Protein AF-A0A3P7NB35-F1 (afdb_monomer_lite)

Structure (mmCIF, N/CA/C/O backbone):
data_AF-A0A3P7NB35-F1
#
_entry.id   AF-A0A3P7NB35-F1
#
loop_
_atom_site.group_PDB
_atom_site.id
_atom_site.type_symbol
_atom_site.label_atom_id
_atom_site.label_alt_id
_atom_site.label_comp_id
_atom_site.label_asym_id
_atom_site.label_entity_id
_atom_site.label_seq_id
_atom_site.pdbx_PDB_ins_code
_atom_site.Cartn_x
_atom_site.Cartn_y
_atom_site.Cartn_z
_atom_site.occupancy
_atom_site.B_iso_or_equiv
_atom_site.auth_seq_id
_atom_site.auth_comp_id
_atom_site.auth_asym_id
_atom_site.auth_atom_id
_atom_site.pdbx_PDB_model_num
ATOM 1 N N . MET A 1 1 ? -69.560 24.501 40.083 1.00 41.09 1 MET A N 1
ATOM 2 C CA . MET A 1 1 ? -69.267 24.045 38.710 1.00 41.09 1 MET A CA 1
ATOM 3 C C . MET A 1 1 ? -67.781 23.754 38.662 1.00 41.09 1 MET A C 1
ATOM 5 O O . MET A 1 1 ? -67.011 24.676 38.884 1.00 41.09 1 MET A O 1
ATOM 9 N N . SER A 1 2 ? -67.403 22.494 38.464 1.00 40.38 2 SER A N 1
ATOM 10 C CA . SER A 1 2 ? -66.006 22.059 38.336 1.00 40.38 2 SER A CA 1
ATOM 11 C C . SER A 1 2 ? -65.858 21.376 36.972 1.00 40.38 2 SER A C 1
ATOM 13 O O . SER A 1 2 ? -66.774 20.631 36.611 1.00 40.38 2 SER A O 1
ATOM 15 N N . PRO A 1 3 ? -64.789 21.624 36.195 1.00 48.56 3 PRO A N 1
ATOM 16 C CA . PRO A 1 3 ? -64.586 20.933 34.926 1.00 48.56 3 PRO A CA 1
ATOM 17 C C . PRO A 1 3 ? -64.107 19.490 35.167 1.00 48.56 3 PRO A C 1
ATOM 19 O O . PRO A 1 3 ? -63.452 19.204 36.169 1.00 48.56 3 PRO A O 1
ATOM 22 N N . SER A 1 4 ? -64.484 18.581 34.263 1.00 54.22 4 SER A N 1
ATOM 23 C CA . SER A 1 4 ? -64.015 17.184 34.228 1.00 54.22 4 SER A CA 1
ATOM 24 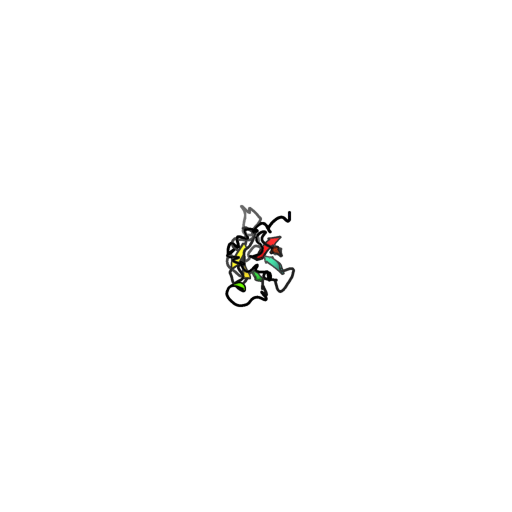C C . SER A 1 4 ? -62.620 17.111 33.586 1.00 54.22 4 SER A C 1
ATOM 26 O O . SER A 1 4 ? -62.318 17.985 32.772 1.00 54.22 4 SER A O 1
ATOM 28 N N . PRO A 1 5 ? -61.768 16.123 33.920 1.00 53.78 5 PRO A N 1
ATOM 29 C CA . PRO A 1 5 ? -60.457 15.997 33.297 1.00 53.78 5 PRO A CA 1
ATOM 30 C C . PRO A 1 5 ? -60.617 15.576 31.835 1.00 53.78 5 PRO A C 1
ATOM 32 O O . PRO A 1 5 ? -61.379 14.663 31.524 1.00 53.78 5 PRO A O 1
ATOM 35 N N . GLU A 1 6 ? -59.912 16.269 30.949 1.00 57.72 6 GLU A N 1
ATOM 36 C CA . GLU A 1 6 ? -59.823 15.939 29.533 1.00 57.72 6 GLU A CA 1
ATOM 37 C C . GLU A 1 6 ? -58.941 14.692 29.382 1.00 57.72 6 GLU A C 1
ATOM 39 O O . GLU A 1 6 ? -57.780 14.697 29.794 1.00 57.72 6 GLU A O 1
ATOM 44 N N . ASP A 1 7 ? -59.499 13.613 28.827 1.00 56.09 7 ASP A N 1
ATOM 45 C CA . ASP A 1 7 ? -58.751 12.405 28.481 1.00 56.09 7 ASP A CA 1
ATOM 46 C C . ASP A 1 7 ? -57.679 12.753 27.436 1.00 56.09 7 ASP A C 1
ATOM 48 O O . ASP A 1 7 ? -57.952 12.890 26.238 1.00 56.09 7 ASP A O 1
ATOM 52 N N . GLY A 1 8 ? -56.436 12.904 27.893 1.00 51.97 8 GLY A N 1
ATOM 53 C CA . GLY A 1 8 ? -55.271 12.959 27.024 1.00 51.97 8 GLY A CA 1
ATOM 54 C C . GLY A 1 8 ? -55.147 11.634 26.279 1.00 51.97 8 GLY A C 1
ATOM 55 O O . GLY A 1 8 ? -54.850 10.601 26.874 1.00 51.97 8 GLY A O 1
ATOM 56 N N . LYS A 1 9 ? -55.387 11.642 24.966 1.00 49.72 9 LYS A N 1
ATOM 57 C CA . LYS A 1 9 ? -55.063 10.496 24.114 1.00 49.72 9 LYS A CA 1
ATOM 58 C C . LYS A 1 9 ? -53.548 10.398 23.994 1.00 49.72 9 LYS A C 1
ATOM 60 O O . LYS A 1 9 ? -52.949 11.099 23.183 1.00 49.72 9 LYS A O 1
ATOM 65 N N . GLU A 1 10 ? -52.937 9.516 24.769 1.00 61.22 10 GLU A N 1
ATOM 66 C CA . GLU A 1 10 ? -51.582 9.061 24.484 1.00 61.22 10 GLU A CA 1
ATOM 67 C C . GLU A 1 10 ? -51.637 7.959 23.422 1.00 61.22 10 GLU A C 1
ATOM 69 O O . GLU A 1 10 ? -52.379 6.984 23.533 1.00 61.22 10 GLU A O 1
ATOM 74 N N . SER A 1 11 ? -50.871 8.147 22.350 1.00 50.09 11 SER A N 1
ATOM 75 C CA . SER A 1 11 ? -50.683 7.162 21.290 1.00 50.09 11 SER A CA 1
ATOM 76 C C . SER A 1 11 ? -49.210 6.785 21.275 1.00 50.09 11 SER A C 1
ATOM 78 O O . SER A 1 11 ? -48.380 7.552 20.791 1.00 50.09 11 SER A O 1
ATOM 80 N N . SER A 1 12 ? -48.873 5.614 21.806 1.00 55.12 12 SER A N 1
ATOM 81 C CA . SER A 1 12 ? -47.522 5.059 21.710 1.00 55.12 12 SER A CA 1
ATOM 82 C C . SER A 1 12 ? -47.400 4.247 20.422 1.00 55.12 12 SER A C 1
ATOM 84 O O . SER A 1 12 ? -48.112 3.263 20.232 1.00 55.12 12 SER A O 1
ATOM 86 N N . VAL A 1 13 ? -46.505 4.666 19.527 1.00 62.22 13 VAL A N 1
ATOM 87 C CA . VAL A 1 13 ? -46.134 3.907 18.324 1.00 62.22 13 VAL A CA 1
ATOM 88 C C . VAL A 1 13 ? -44.846 3.142 18.636 1.00 62.22 13 VAL A C 1
ATOM 90 O O . VAL A 1 13 ? -43.894 3.770 19.104 1.00 62.22 13 VAL A O 1
ATOM 93 N N . PRO A 1 14 ? -44.776 1.818 18.409 1.00 39.72 14 PRO A N 1
ATOM 94 C CA . PRO A 1 14 ? -43.521 1.092 18.533 1.00 39.72 14 PRO A CA 1
ATOM 95 C C . PRO A 1 14 ? -42.573 1.564 17.427 1.00 39.72 14 PRO A C 1
ATOM 97 O O . PRO A 1 14 ? -42.852 1.401 16.240 1.00 39.72 14 PRO A O 1
ATOM 100 N N . VAL A 1 15 ? -41.473 2.199 17.825 1.00 45.06 15 VAL A N 1
ATOM 101 C CA . VAL A 1 15 ? -40.373 2.533 16.921 1.00 45.06 15 VAL A CA 1
ATOM 102 C C . VAL A 1 15 ? -39.412 1.355 16.946 1.00 45.06 15 VAL A C 1
ATOM 104 O O . VAL A 1 15 ? -38.810 1.066 17.979 1.00 45.06 15 VAL A O 1
ATOM 107 N N . ASP A 1 16 ? -39.284 0.676 15.812 1.00 36.25 16 ASP A N 1
ATOM 108 C CA . ASP A 1 16 ? -38.251 -0.333 15.604 1.00 36.25 16 ASP A CA 1
ATOM 109 C C . ASP A 1 16 ? -36.928 0.408 15.358 1.00 36.25 16 ASP A C 1
ATOM 111 O O . ASP A 1 16 ? -36.621 0.848 14.248 1.00 36.25 16 ASP A O 1
ATOM 115 N N . VAL A 1 17 ? -36.194 0.682 16.439 1.00 41.12 17 VAL A N 1
ATOM 116 C CA . VAL A 1 17 ? -34.868 1.301 16.359 1.00 41.12 17 VAL A CA 1
ATOM 117 C C . VAL A 1 17 ? -33.873 0.194 16.056 1.00 41.12 17 VAL A C 1
ATOM 119 O O . VAL A 1 17 ? -33.330 -0.446 16.955 1.00 41.12 17 VAL A O 1
ATOM 122 N N . GLN A 1 18 ? -33.636 -0.038 14.770 1.00 35.00 18 GLN A N 1
ATOM 123 C CA . GLN A 1 18 ? -32.529 -0.868 14.332 1.00 35.00 18 GLN A CA 1
ATOM 124 C C . GLN A 1 18 ? -31.242 -0.056 14.532 1.00 35.00 18 GLN A C 1
ATOM 126 O O . GLN A 1 18 ? -30.880 0.769 13.693 1.00 35.00 18 GLN A O 1
ATOM 131 N N . ILE A 1 19 ? -30.585 -0.229 15.683 1.00 44.88 19 ILE A N 1
ATOM 132 C CA . ILE A 1 19 ? -29.235 0.300 15.887 1.00 44.88 19 ILE A CA 1
ATOM 133 C C . ILE A 1 19 ? -28.339 -0.498 14.943 1.00 44.88 19 ILE A C 1
ATOM 135 O O . ILE A 1 19 ? -27.997 -1.647 15.216 1.00 44.88 19 ILE A O 1
ATOM 139 N N . THR A 1 20 ? -28.030 0.082 13.785 1.00 41.56 20 THR A N 1
ATOM 140 C CA . THR A 1 20 ? -26.881 -0.355 13.001 1.00 41.56 20 THR A CA 1
ATOM 141 C C . THR A 1 20 ? -25.678 -0.118 13.890 1.00 41.56 20 THR A C 1
ATOM 143 O O . THR A 1 20 ? -25.426 1.030 14.257 1.00 41.56 20 THR A O 1
ATOM 146 N N . ASP A 1 21 ? -25.029 -1.204 14.297 1.00 41.53 21 ASP A N 1
ATOM 147 C CA . ASP A 1 21 ? -23.761 -1.190 15.015 1.00 41.53 2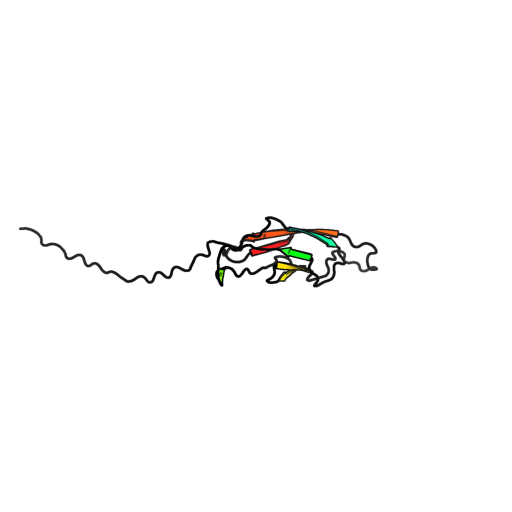1 ASP A CA 1
ATOM 148 C C . ASP A 1 21 ? -22.849 -0.185 14.303 1.00 41.53 21 ASP A C 1
ATOM 150 O O . ASP A 1 21 ? -22.480 -0.383 13.143 1.00 41.53 21 ASP A O 1
ATOM 154 N N . VAL A 1 22 ? -22.620 0.971 14.929 1.00 43.47 22 VAL A N 1
ATOM 155 C CA . VAL A 1 22 ? -21.580 1.874 14.455 1.00 43.47 22 VAL A CA 1
ATOM 156 C C . VAL A 1 22 ? -20.316 1.089 14.732 1.00 43.47 22 VAL A C 1
ATOM 158 O O . VAL A 1 22 ? -20.039 0.781 15.889 1.00 43.47 22 VAL A O 1
ATOM 161 N N . ASN A 1 23 ? -19.605 0.687 13.684 1.00 47.53 23 ASN A N 1
ATOM 162 C CA . ASN A 1 23 ? -18.273 0.138 13.854 1.00 47.53 23 ASN A CA 1
ATOM 163 C C . ASN A 1 23 ? -17.383 1.275 14.396 1.00 47.53 23 ASN A C 1
ATOM 165 O O . ASN A 1 23 ? -16.785 2.034 13.640 1.00 47.53 23 ASN A O 1
ATOM 169 N N . ASP A 1 24 ? -17.400 1.452 15.719 1.00 52.59 24 ASP A N 1
ATOM 170 C CA . ASP A 1 24 ? -16.668 2.477 16.466 1.00 52.59 24 ASP A CA 1
ATOM 171 C C . ASP A 1 24 ? -15.177 2.108 16.631 1.00 52.59 24 ASP A C 1
ATOM 173 O O . ASP A 1 24 ? -14.414 2.873 17.224 1.00 52.59 24 ASP A O 1
ATOM 177 N N . ASN A 1 25 ? -14.731 0.957 16.110 1.00 56.00 25 ASN A N 1
ATOM 178 C CA . ASN A 1 25 ? -13.334 0.532 16.121 1.00 56.00 25 ASN A CA 1
ATOM 179 C C . ASN A 1 25 ? -12.814 0.372 14.690 1.00 56.00 25 ASN A C 1
ATOM 181 O O . ASN A 1 25 ? -12.489 -0.722 14.243 1.00 56.00 25 ASN A O 1
ATOM 185 N N . ALA A 1 26 ? -12.665 1.494 13.982 1.00 59.72 26 ALA A N 1
ATOM 186 C CA . ALA A 1 26 ? -11.980 1.495 12.695 1.00 59.72 26 ALA A CA 1
ATOM 187 C C . ALA A 1 26 ? -10.603 0.789 12.808 1.00 59.72 26 ALA A C 1
ATOM 189 O O . ALA A 1 26 ? -9.863 1.045 13.769 1.00 59.72 26 ALA A O 1
ATOM 190 N N . PRO A 1 27 ? -10.224 -0.072 11.842 1.00 63.97 27 PRO A N 1
ATOM 191 C CA . PRO A 1 27 ? -8.953 -0.784 11.879 1.00 63.97 27 PRO A CA 1
ATOM 192 C C . PRO A 1 27 ? -7.770 0.183 11.983 1.00 63.97 27 PRO A C 1
ATOM 194 O O . PRO A 1 27 ? -7.583 1.050 11.127 1.00 63.97 27 PRO A O 1
ATOM 197 N N . VAL A 1 28 ? -6.918 0.011 12.996 1.00 68.81 28 VAL A N 1
ATOM 198 C CA . VAL A 1 28 ? -5.742 0.869 13.199 1.00 68.81 28 VAL A CA 1
ATOM 199 C C . VAL A 1 28 ? -4.501 0.129 12.734 1.00 68.81 28 VAL A C 1
ATOM 201 O O . VAL A 1 28 ? -4.249 -0.994 13.154 1.00 68.81 28 VAL A O 1
ATOM 204 N N . PHE A 1 29 ? -3.665 0.729 11.890 1.00 70.38 29 PHE A N 1
ATOM 205 C CA . PHE A 1 29 ? -2.396 0.085 11.545 1.00 70.38 29 PHE A CA 1
ATOM 206 C C . PHE A 1 29 ? -1.439 0.023 12.725 1.00 70.38 29 PHE A C 1
ATOM 208 O O . PHE A 1 29 ? -1.334 0.960 13.514 1.00 70.38 29 PHE A O 1
ATOM 215 N N . SER A 1 30 ? -0.625 -1.032 12.764 1.00 75.12 30 SER A N 1
ATOM 216 C CA . SER A 1 30 ? 0.437 -1.173 13.763 1.00 75.12 30 SER A CA 1
ATOM 217 C C . SER A 1 30 ? 1.494 -0.057 13.673 1.00 75.12 30 SER A C 1
ATOM 219 O O . SER A 1 30 ? 2.311 0.090 14.583 1.00 75.12 30 SER A O 1
ATOM 221 N N . ARG A 1 31 ? 1.547 0.709 12.567 1.00 75.81 31 ARG A N 1
ATOM 222 C CA . ARG A 1 31 ? 2.454 1.856 12.386 1.00 75.81 31 ARG A CA 1
ATOM 223 C C . ARG A 1 31 ? 1.747 3.034 11.711 1.00 75.81 31 ARG A C 1
ATOM 225 O O . ARG A 1 31 ? 0.985 2.809 10.777 1.00 75.81 31 ARG A O 1
ATOM 232 N N . PRO A 1 32 ? 2.082 4.281 12.092 1.00 70.12 32 PRO A N 1
ATOM 233 C CA . PRO A 1 32 ? 1.531 5.477 11.451 1.00 70.12 32 PRO A CA 1
ATOM 234 C C . PRO A 1 32 ? 2.080 5.714 10.033 1.00 70.12 32 PRO A C 1
ATOM 236 O O . PRO A 1 32 ? 1.479 6.449 9.258 1.00 70.12 32 PRO A O 1
ATOM 239 N N . LEU A 1 33 ? 3.235 5.125 9.700 1.00 79.00 33 LEU A N 1
ATOM 240 C CA . LEU A 1 33 ? 3.906 5.293 8.415 1.00 79.00 33 LEU A CA 1
ATOM 241 C C . LEU A 1 33 ? 4.670 4.025 8.032 1.00 79.00 33 LEU A C 1
ATOM 243 O O . LEU A 1 33 ? 5.349 3.424 8.873 1.00 79.00 33 LEU A O 1
ATOM 247 N N . TYR A 1 34 ? 4.625 3.675 6.750 1.00 85.56 34 TYR A N 1
ATOM 248 C CA . TYR A 1 34 ? 5.435 2.622 6.151 1.00 85.56 34 TYR A CA 1
ATOM 249 C C . TYR A 1 34 ? 6.286 3.228 5.035 1.00 85.56 34 TYR A C 1
ATOM 251 O O . TYR A 1 34 ? 5.769 3.667 4.014 1.00 85.56 34 TYR A O 1
ATOM 259 N N . THR A 1 35 ? 7.603 3.265 5.223 1.00 88.44 35 THR A N 1
ATOM 260 C CA . THR A 1 35 ? 8.542 3.765 4.211 1.00 88.44 35 THR A CA 1
ATOM 261 C C . THR A 1 35 ? 9.288 2.612 3.557 1.00 88.44 35 THR A C 1
ATOM 263 O O . THR A 1 35 ? 9.644 1.630 4.210 1.00 88.44 35 THR A O 1
ATOM 266 N N . THR A 1 36 ? 9.527 2.726 2.253 1.00 89.19 36 THR A N 1
ATOM 267 C CA . THR A 1 36 ? 10.283 1.733 1.487 1.00 89.19 36 THR A CA 1
ATOM 268 C C . THR A 1 36 ? 11.077 2.377 0.358 1.00 89.19 36 THR A C 1
ATOM 270 O O . THR A 1 36 ? 10.799 3.494 -0.082 1.00 89.19 36 THR A O 1
ATOM 273 N N . GLN A 1 37 ? 12.085 1.649 -0.103 1.00 90.81 37 GLN A N 1
ATOM 274 C CA . GLN A 1 37 ? 12.939 1.998 -1.222 1.00 90.81 37 GLN A CA 1
ATOM 275 C C . GLN A 1 37 ? 12.738 0.954 -2.318 1.00 90.81 37 GLN A C 1
ATOM 277 O O . GLN A 1 37 ? 13.05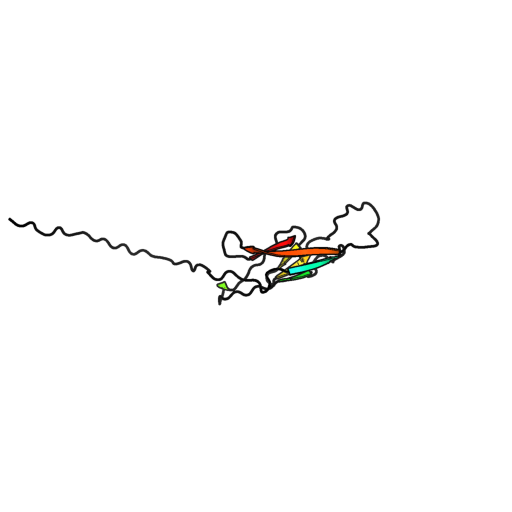3 -0.217 -2.118 1.00 90.81 37 GLN A O 1
ATOM 282 N N . VAL A 1 38 ? 12.223 1.370 -3.473 1.00 89.94 38 VAL A N 1
ATOM 283 C CA . VAL A 1 38 ? 11.937 0.476 -4.602 1.00 89.94 38 VAL A CA 1
ATOM 284 C C . VAL A 1 38 ? 12.832 0.855 -5.769 1.00 89.94 38 VAL A C 1
ATOM 286 O O . VAL A 1 38 ? 12.862 2.008 -6.195 1.00 89.94 38 VAL A O 1
ATOM 289 N N . ARG A 1 39 ? 13.588 -0.116 -6.274 1.00 89.38 39 ARG A N 1
ATOM 290 C CA . ARG A 1 39 ? 14.438 0.054 -7.456 1.00 89.38 39 ARG A CA 1
ATOM 291 C C . ARG A 1 39 ? 13.573 0.055 -8.722 1.00 89.38 39 ARG A C 1
ATOM 293 O O . ARG A 1 39 ? 12.573 -0.650 -8.773 1.00 89.38 39 ARG A O 1
ATOM 300 N N . GLU A 1 40 ? 13.931 0.816 -9.750 1.00 87.06 40 GLU A N 1
ATOM 301 C CA . GLU A 1 40 ? 13.089 0.937 -10.957 1.00 87.06 40 GLU A CA 1
ATOM 302 C C . GLU A 1 40 ? 12.954 -0.359 -11.787 1.00 87.06 40 GLU A C 1
ATOM 304 O O . GLU A 1 40 ? 11.998 -0.528 -12.546 1.00 87.06 40 GLU A O 1
ATOM 309 N N . ASP A 1 41 ? 13.880 -1.308 -11.639 1.00 87.00 41 ASP A N 1
ATOM 310 C CA . ASP A 1 41 ? 13.772 -2.662 -12.203 1.00 87.00 41 ASP A CA 1
ATOM 311 C C . ASP A 1 41 ? 13.093 -3.659 -11.259 1.00 87.00 41 ASP A C 1
ATOM 313 O O . ASP A 1 41 ? 13.165 -4.866 -11.502 1.00 87.00 41 ASP A O 1
ATOM 317 N N . PHE A 1 42 ? 12.463 -3.185 -10.179 1.00 90.19 42 PHE A N 1
ATOM 318 C CA . PHE A 1 42 ? 11.752 -4.066 -9.272 1.00 90.19 42 PHE A CA 1
ATOM 319 C C . PHE A 1 42 ? 10.689 -4.854 -10.062 1.00 90.19 42 PHE A C 1
ATOM 321 O O . PHE A 1 42 ? 9.914 -4.260 -10.824 1.00 90.19 42 PHE A O 1
ATOM 328 N N . PRO A 1 43 ? 10.688 -6.191 -9.950 1.00 90.81 43 PRO A N 1
ATOM 329 C CA . PRO A 1 43 ? 9.799 -7.055 -10.716 1.00 90.81 43 PRO A CA 1
ATOM 330 C C . PRO A 1 43 ? 8.321 -6.768 -10.433 1.00 90.81 43 PRO A C 1
ATOM 332 O O . PRO A 1 43 ? 7.894 -6.601 -9.291 1.00 90.81 43 PRO A O 1
ATOM 335 N N . VAL A 1 44 ? 7.525 -6.748 -11.502 1.00 93.00 44 VAL A N 1
ATOM 336 C CA . VAL A 1 44 ? 6.066 -6.632 -11.412 1.00 93.00 44 VAL A CA 1
ATOM 337 C C . VAL A 1 44 ? 5.497 -7.871 -10.720 1.00 93.00 44 VAL A C 1
ATOM 339 O O . VAL A 1 44 ? 5.885 -8.993 -11.037 1.00 93.00 44 VAL A O 1
ATOM 342 N N . GLY A 1 45 ? 4.557 -7.661 -9.801 1.00 92.44 45 GLY A N 1
ATOM 343 C CA . GLY A 1 45 ? 3.882 -8.711 -9.039 1.00 92.44 45 GLY A CA 1
ATOM 344 C C . GLY A 1 45 ? 4.603 -9.149 -7.764 1.00 92.44 45 GLY A C 1
ATOM 345 O O . GLY A 1 45 ? 4.005 -9.873 -6.975 1.00 92.44 45 GLY A O 1
ATOM 346 N N . GLU A 1 46 ? 5.841 -8.705 -7.534 1.00 93.62 46 GLU A N 1
ATOM 347 C CA . GLU A 1 46 ? 6.562 -9.000 -6.293 1.00 93.62 46 GLU A CA 1
ATOM 348 C C . GLU A 1 46 ? 6.140 -8.064 -5.155 1.00 93.62 46 GLU A C 1
ATOM 350 O O . GLU A 1 46 ? 5.767 -6.901 -5.366 1.00 93.62 46 GLU A O 1
ATOM 355 N N . THR A 1 47 ? 6.227 -8.581 -3.930 1.00 94.56 47 THR A N 1
ATOM 356 C CA . THR A 1 47 ? 5.838 -7.853 -2.721 1.00 94.56 47 THR A CA 1
ATOM 357 C C . THR A 1 47 ? 6.928 -6.868 -2.313 1.00 94.56 47 THR A C 1
ATOM 359 O O . THR A 1 47 ? 8.071 -7.243 -2.055 1.00 94.56 47 THR A O 1
ATOM 362 N N . ILE A 1 48 ? 6.556 -5.597 -2.192 1.00 93.19 48 ILE A N 1
ATOM 363 C CA . ILE A 1 48 ? 7.426 -4.502 -1.753 1.00 93.19 48 ILE A CA 1
ATOM 364 C C . ILE A 1 48 ? 7.463 -4.423 -0.227 1.00 93.19 48 ILE A C 1
ATOM 366 O O . ILE A 1 48 ? 8.529 -4.299 0.376 1.00 93.19 48 ILE A O 1
ATOM 370 N N . LEU A 1 49 ? 6.288 -4.444 0.404 1.00 91.31 49 LEU A N 1
ATOM 371 C CA . LEU A 1 49 ? 6.138 -4.406 1.854 1.00 91.31 49 LEU A CA 1
ATOM 372 C C . LEU A 1 49 ? 4.807 -5.028 2.268 1.00 91.31 49 LEU A C 1
ATOM 374 O O . LEU A 1 49 ? 3.887 -5.147 1.462 1.00 91.31 49 LEU A O 1
ATOM 378 N N . GLN A 1 50 ? 4.702 -5.378 3.547 1.00 90.06 50 GLN A N 1
ATOM 379 C CA . GLN A 1 50 ? 3.444 -5.777 4.162 1.00 90.06 50 GLN A CA 1
ATOM 380 C C . GLN A 1 50 ? 3.032 -4.736 5.202 1.00 90.06 50 GLN A C 1
ATOM 382 O O . GLN A 1 50 ? 3.772 -4.467 6.154 1.00 90.06 50 GLN A O 1
ATOM 387 N N . VAL A 1 51 ? 1.840 -4.178 5.032 1.00 85.00 51 VAL A N 1
ATOM 388 C CA . VAL A 1 51 ? 1.172 -3.380 6.055 1.00 85.00 51 VAL A CA 1
ATOM 389 C C . VAL A 1 51 ? 0.318 -4.281 6.947 1.00 85.00 51 VAL A C 1
ATOM 391 O O . VAL A 1 51 ? -0.072 -5.377 6.549 1.00 85.00 51 VAL A O 1
ATOM 394 N N . ARG A 1 52 ? 0.068 -3.853 8.186 1.00 82.00 52 ARG A N 1
ATOM 395 C CA . ARG A 1 52 ? -0.748 -4.612 9.141 1.00 82.00 52 ARG A CA 1
ATOM 396 C C . ARG A 1 52 ? -1.672 -3.688 9.903 1.00 82.00 52 ARG A C 1
ATOM 398 O O . ARG A 1 52 ? -1.201 -2.692 10.448 1.00 82.00 52 ARG A O 1
ATOM 405 N N . THR A 1 53 ? -2.935 -4.076 9.972 1.00 74.00 53 THR A N 1
ATOM 406 C CA . THR A 1 53 ? -3.965 -3.478 10.817 1.00 74.00 53 THR A CA 1
ATOM 407 C C . THR A 1 53 ? -4.288 -4.363 12.004 1.00 74.00 53 THR A C 1
ATOM 409 O O . THR A 1 53 ? -4.362 -5.585 11.896 1.00 74.00 53 THR A O 1
ATOM 412 N N . GLU A 1 54 ? -4.498 -3.712 13.132 1.00 71.12 54 GLU A N 1
ATOM 413 C CA . GLU A 1 54 ? -5.082 -4.247 14.343 1.00 71.12 54 GLU A CA 1
ATOM 414 C C . GLU A 1 54 ? -6.483 -3.651 14.454 1.00 71.12 54 GLU A C 1
ATOM 416 O O . GLU A 1 54 ? -6.659 -2.448 14.654 1.00 71.12 54 GLU A O 1
ATOM 421 N N . ASP A 1 55 ? -7.475 -4.512 14.273 1.00 64.38 55 ASP A N 1
ATOM 422 C CA . ASP A 1 55 ? -8.857 -4.219 14.609 1.00 64.38 55 ASP A CA 1
ATOM 423 C C . ASP A 1 55 ? -9.124 -4.774 16.017 1.00 64.38 55 ASP A C 1
ATOM 425 O O . ASP A 1 55 ? -8.669 -5.874 16.353 1.00 64.38 55 ASP A O 1
ATOM 429 N N . LYS A 1 56 ? -9.777 -3.986 16.873 1.00 59.34 56 LYS A N 1
ATOM 430 C CA . LYS A 1 56 ? -10.132 -4.411 18.236 1.00 59.34 56 LYS A CA 1
ATOM 431 C C . LYS A 1 56 ? -11.451 -5.175 18.278 1.00 59.34 56 LYS A C 1
ATOM 433 O O . LYS A 1 56 ? -11.760 -5.766 19.316 1.00 59.34 56 LYS A O 1
ATOM 438 N N . ASP A 1 57 ? -12.191 -5.188 17.178 1.00 58.84 57 ASP A N 1
ATOM 439 C CA . ASP A 1 57 ? -13.433 -5.920 17.058 1.00 58.84 57 ASP A CA 1
ATOM 440 C C . ASP A 1 57 ? -13.197 -7.412 16.833 1.00 58.84 57 ASP A C 1
ATOM 442 O O . ASP A 1 57 ? -12.103 -7.899 16.545 1.00 58.84 57 ASP A O 1
ATOM 446 N N . SER A 1 58 ? -14.251 -8.187 17.058 1.00 55.19 58 SER A N 1
ATOM 447 C CA . SER A 1 58 ? -14.253 -9.641 16.920 1.00 55.19 58 SER A CA 1
ATOM 448 C C . SER A 1 58 ? -15.335 -10.063 15.930 1.00 55.19 58 SER A C 1
ATOM 450 O O . SER A 1 58 ? -16.390 -9.442 15.852 1.00 55.19 58 SER A O 1
ATOM 452 N N . GLY A 1 59 ? -15.108 -11.161 15.206 1.00 58.97 59 GLY A N 1
ATOM 453 C CA . GLY A 1 59 ? -16.056 -11.658 14.201 1.00 58.97 59 GLY A CA 1
ATOM 454 C C . GLY A 1 59 ? -15.891 -10.973 12.842 1.00 58.97 59 GLY A C 1
ATOM 455 O O . GLY A 1 59 ? -14.795 -10.536 12.501 1.00 58.97 59 GLY A O 1
ATOM 456 N N . ASP A 1 60 ? -16.961 -10.908 12.046 1.00 56.22 60 ASP A N 1
ATOM 457 C CA . ASP A 1 60 ? -16.918 -10.329 10.692 1.00 56.22 60 ASP A CA 1
ATOM 458 C C . ASP A 1 60 ? -16.564 -8.829 10.685 1.00 56.22 60 ASP A C 1
ATOM 460 O O . ASP A 1 60 ? -16.013 -8.348 9.696 1.00 56.22 60 ASP A O 1
ATOM 464 N N . ASN A 1 61 ? -16.781 -8.128 11.805 1.00 54.66 61 ASN A N 1
ATOM 465 C CA . ASN A 1 61 ? -16.397 -6.725 11.996 1.00 54.66 61 ASN A CA 1
ATOM 466 C C . ASN A 1 61 ? -14.873 -6.515 12.020 1.00 54.66 61 ASN A C 1
ATOM 468 O O . ASN A 1 61 ? -14.428 -5.419 11.728 1.00 54.66 61 ASN A O 1
ATOM 472 N N . ALA A 1 62 ? -14.080 -7.567 12.268 1.00 58.53 62 ALA A N 1
ATOM 473 C CA . ALA A 1 62 ? -12.616 -7.511 12.231 1.00 58.53 62 ALA A CA 1
ATOM 474 C C . ALA A 1 62 ? -12.031 -7.712 10.818 1.00 58.53 62 ALA A C 1
ATOM 476 O O . ALA A 1 62 ? -10.810 -7.831 10.648 1.00 58.53 62 ALA A O 1
ATOM 477 N N . ARG A 1 63 ? -12.882 -7.868 9.790 1.00 63.56 63 ARG A N 1
ATOM 478 C CA . ARG A 1 63 ? -12.415 -8.101 8.422 1.00 63.56 63 ARG A CA 1
ATOM 479 C C . ARG A 1 63 ? -11.963 -6.786 7.801 1.00 63.56 63 ARG A C 1
ATOM 481 O O . ARG A 1 63 ? -12.761 -5.997 7.307 1.00 63.56 63 ARG A O 1
ATOM 488 N N . VAL A 1 64 ? -10.651 -6.619 7.747 1.00 69.94 64 VAL A N 1
ATOM 489 C CA . VAL A 1 64 ? -10.030 -5.454 7.128 1.00 69.94 64 VAL A CA 1
ATOM 490 C C . VAL A 1 64 ? -9.896 -5.647 5.625 1.00 69.94 64 VAL A C 1
ATOM 492 O O . VAL A 1 64 ? -9.339 -6.641 5.159 1.00 69.94 64 VAL A O 1
ATOM 495 N N . HIS A 1 65 ? -10.370 -4.660 4.873 1.00 74.81 65 HIS A N 1
ATOM 496 C CA . HIS A 1 65 ? -10.123 -4.543 3.444 1.00 74.81 65 HIS A CA 1
ATOM 497 C C . HIS A 1 65 ? -9.061 -3.479 3.193 1.00 74.81 65 HIS A C 1
ATOM 499 O O . HIS A 1 65 ? -9.104 -2.399 3.775 1.00 74.81 65 HIS A O 1
ATOM 505 N N . TYR A 1 66 ? -8.104 -3.785 2.322 1.00 79.81 66 TYR A N 1
ATOM 506 C CA . TYR A 1 66 ? -7.064 -2.842 1.930 1.00 79.81 66 TYR A CA 1
ATOM 507 C C . TYR A 1 66 ? -7.353 -2.308 0.535 1.00 79.81 66 TYR A C 1
ATOM 509 O O . TYR A 1 66 ? -7.697 -3.063 -0.374 1.00 79.81 66 TYR A O 1
ATOM 517 N N . SER A 1 67 ? -7.140 -1.013 0.342 1.00 82.94 67 SER A N 1
ATOM 518 C CA . SER A 1 67 ? -7.086 -0.411 -0.990 1.00 82.94 67 SER A CA 1
ATOM 519 C C . SER A 1 67 ? -5.845 0.463 -1.128 1.00 82.94 67 SER A C 1
ATOM 521 O O . SER A 1 67 ? -5.259 0.873 -0.126 1.00 82.94 67 SER A O 1
ATOM 523 N N . VAL A 1 68 ? -5.402 0.693 -2.365 1.00 85.81 68 VAL A N 1
ATOM 524 C CA . VAL A 1 68 ? -4.2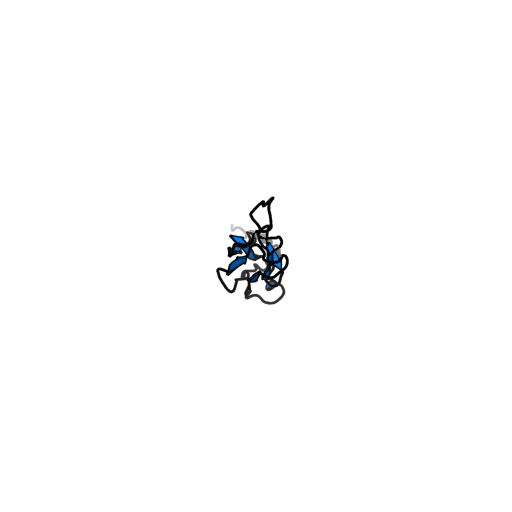60 1.561 -2.664 1.00 85.81 68 VAL A CA 1
ATOM 525 C C . VAL A 1 68 ? -4.670 2.646 -3.649 1.00 85.81 68 VAL A C 1
ATOM 527 O O . VAL A 1 68 ? -5.250 2.354 -4.693 1.00 85.81 68 VAL A O 1
ATOM 530 N N . ASP A 1 69 ? -4.351 3.891 -3.314 1.00 84.94 69 ASP A N 1
ATOM 531 C CA . ASP A 1 69 ? -4.614 5.068 -4.145 1.00 84.94 69 ASP A CA 1
ATOM 532 C C . ASP A 1 69 ? -3.371 5.413 -4.981 1.00 84.94 69 ASP A C 1
ATOM 534 O O . ASP A 1 69 ? -2.674 6.402 -4.745 1.00 84.94 69 ASP A O 1
ATOM 538 N N . ASN A 1 70 ? -2.996 4.499 -5.883 1.00 87.62 70 ASN A N 1
ATOM 539 C CA . ASN A 1 70 ? -1.879 4.682 -6.810 1.00 87.62 70 ASN A CA 1
ATOM 540 C C . ASN A 1 70 ? -1.958 3.698 -7.988 1.00 87.62 70 ASN A C 1
ATOM 542 O O . ASN A 1 70 ? -2.102 2.493 -7.790 1.00 87.62 70 ASN A O 1
ATOM 546 N N . ASP A 1 71 ? -1.764 4.186 -9.213 1.00 87.88 71 ASP A N 1
ATOM 547 C CA . ASP A 1 71 ? -1.866 3.355 -10.420 1.00 87.88 71 ASP A CA 1
ATOM 548 C C . ASP A 1 71 ? -0.724 2.345 -10.601 1.00 87.88 71 ASP A C 1
ATOM 550 O O . ASP A 1 71 ? -0.895 1.343 -11.304 1.00 87.88 71 ASP A O 1
ATOM 554 N N . ASN A 1 72 ? 0.429 2.575 -9.964 1.00 89.31 72 ASN A N 1
ATOM 555 C CA . ASN A 1 72 ? 1.614 1.732 -10.115 1.00 89.31 72 ASN A CA 1
ATOM 556 C C . ASN A 1 72 ? 1.646 0.542 -9.156 1.00 89.31 72 ASN A C 1
ATOM 558 O O . ASN A 1 72 ? 2.477 -0.355 -9.321 1.00 89.31 72 ASN A O 1
ATOM 562 N N . PHE A 1 73 ? 0.758 0.516 -8.164 1.00 91.75 73 PHE A N 1
ATOM 563 C CA . PHE A 1 73 ? 0.771 -0.476 -7.098 1.00 91.75 73 PHE A CA 1
ATOM 564 C C . PHE A 1 73 ? -0.574 -1.187 -6.972 1.00 91.75 73 PHE A C 1
ATOM 566 O O . PHE A 1 73 ? -1.605 -0.743 -7.470 1.00 91.75 73 PHE A O 1
ATOM 573 N N . THR A 1 74 ? -0.549 -2.333 -6.307 1.00 93.38 74 THR A N 1
ATOM 574 C CA . THR A 1 74 ? -1.738 -3.052 -5.854 1.00 93.38 74 THR A CA 1
ATOM 575 C C . THR A 1 74 ? -1.506 -3.527 -4.429 1.00 93.38 74 THR A C 1
ATOM 577 O O . THR A 1 74 ? -0.365 -3.764 -4.036 1.00 93.38 74 THR A O 1
ATOM 580 N N . ILE A 1 75 ? -2.577 -3.695 -3.664 1.00 91.75 75 ILE A N 1
ATOM 581 C CA . ILE A 1 75 ? -2.536 -4.281 -2.327 1.00 91.75 75 ILE A CA 1
ATOM 582 C C . ILE A 1 75 ? -3.576 -5.394 -2.235 1.00 91.75 75 ILE A C 1
ATOM 584 O O . ILE A 1 75 ? -4.643 -5.287 -2.839 1.00 91.75 75 ILE A O 1
ATOM 588 N N . ASN A 1 76 ? -3.247 -6.486 -1.549 1.00 90.69 76 ASN A N 1
ATOM 589 C CA . ASN A 1 76 ? -4.178 -7.593 -1.324 1.00 90.69 76 ASN A CA 1
ATOM 590 C C . ASN A 1 76 ? -4.777 -7.560 0.094 1.00 90.69 76 ASN A C 1
ATOM 592 O O . ASN A 1 76 ? -4.339 -6.794 0.951 1.00 90.69 76 ASN A O 1
ATOM 596 N N . ASP A 1 77 ? -5.724 -8.459 0.371 1.00 85.06 77 ASP A N 1
ATOM 597 C CA . ASP A 1 77 ? -6.392 -8.575 1.680 1.00 85.06 77 ASP A CA 1
ATOM 598 C C . ASP A 1 77 ? -5.446 -8.956 2.841 1.00 85.06 77 ASP A C 1
ATOM 600 O O . ASP A 1 77 ? -5.834 -8.923 4.005 1.00 85.06 77 ASP A O 1
ATOM 604 N N . ARG A 1 78 ? -4.187 -9.321 2.556 1.00 87.44 78 ARG A N 1
ATOM 605 C CA . ARG A 1 78 ? -3.143 -9.584 3.564 1.00 87.44 78 ARG A CA 1
ATOM 606 C C . ARG A 1 78 ? -2.262 -8.364 3.843 1.00 87.44 78 ARG A C 1
ATOM 608 O O . ARG A 1 78 ? -1.272 -8.494 4.568 1.00 87.44 78 ARG A O 1
ATOM 615 N N . GLY A 1 79 ? -2.577 -7.217 3.242 1.00 86.75 79 GLY A N 1
ATOM 616 C CA . GLY A 1 79 ? -1.784 -5.998 3.337 1.00 86.75 79 GLY A CA 1
ATOM 617 C C . GLY A 1 79 ? -0.474 -6.061 2.547 1.00 86.75 79 GLY A C 1
ATOM 618 O O . GLY A 1 79 ? 0.444 -5.296 2.827 1.00 86.75 79 GLY A O 1
ATOM 619 N N . GLU A 1 80 ? -0.326 -6.982 1.592 1.00 92.19 80 GLU A N 1
ATOM 620 C CA . GLU A 1 80 ? 0.894 -7.095 0.785 1.00 92.19 80 GLU A CA 1
ATOM 621 C C . GLU A 1 80 ? 0.823 -6.106 -0.381 1.00 92.19 80 GLU A C 1
ATOM 623 O O . GLU A 1 80 ? 0.057 -6.288 -1.330 1.00 92.19 80 GLU A O 1
ATOM 628 N N . LEU A 1 81 ? 1.620 -5.041 -0.294 1.00 92.38 81 LEU A N 1
ATOM 629 C CA . LEU A 1 81 ? 1.762 -4.047 -1.347 1.00 92.38 81 LEU A CA 1
ATOM 630 C C . LEU A 1 81 ? 2.737 -4.570 -2.404 1.00 92.38 81 LEU A C 1
ATOM 632 O O . LEU A 1 81 ? 3.872 -4.912 -2.075 1.00 92.38 81 LEU A O 1
ATOM 636 N N . SER A 1 82 ? 2.317 -4.591 -3.665 1.00 94.38 82 SER A N 1
ATOM 637 C CA . SER A 1 82 ? 3.096 -5.118 -4.791 1.00 94.38 82 SER A CA 1
ATOM 638 C C . SER A 1 82 ? 3.133 -4.141 -5.964 1.00 94.38 82 SER A C 1
ATOM 640 O O . SER A 1 82 ? 2.218 -3.332 -6.144 1.00 94.38 82 SER A O 1
ATOM 642 N N . ALA A 1 83 ? 4.176 -4.229 -6.791 1.00 92.44 83 ALA A N 1
ATOM 643 C CA . ALA A 1 83 ? 4.261 -3.458 -8.030 1.00 92.44 83 ALA A CA 1
ATOM 644 C C . ALA A 1 83 ? 3.254 -3.994 -9.061 1.00 92.44 83 ALA A C 1
ATOM 646 O O . ALA A 1 83 ? 3.305 -5.165 -9.435 1.00 92.44 83 ALA A O 1
ATOM 647 N N . LYS A 1 84 ? 2.344 -3.143 -9.541 1.00 91.06 84 LYS A N 1
ATOM 648 C CA . LYS A 1 84 ? 1.374 -3.471 -10.601 1.00 91.06 84 LYS A CA 1
ATOM 649 C C . LYS A 1 84 ? 1.967 -3.274 -11.995 1.00 91.06 84 LYS A C 1
ATOM 651 O O . LYS A 1 84 ? 1.585 -3.964 -12.936 1.00 91.06 84 LYS A O 1
ATOM 656 N N . VAL A 1 85 ? 2.904 -2.341 -12.119 1.00 88.06 85 VAL A N 1
ATOM 657 C CA . VAL A 1 85 ? 3.619 -2.018 -13.359 1.00 88.06 85 VAL A CA 1
ATOM 658 C C . VAL A 1 85 ? 5.099 -1.802 -13.064 1.00 88.06 85 VAL A C 1
ATOM 660 O O . VAL A 1 85 ? 5.500 -1.675 -11.906 1.00 88.06 85 VAL A O 1
ATOM 663 N N . HIS A 1 86 ? 5.923 -1.763 -14.111 1.00 85.44 86 HIS A N 1
ATOM 664 C CA . HIS A 1 86 ? 7.320 -1.378 -13.954 1.00 85.44 86 HIS A CA 1
ATOM 665 C C . HIS A 1 86 ? 7.416 0.061 -13.465 1.00 85.44 86 HIS A C 1
ATOM 667 O O . HIS A 1 86 ? 6.831 0.969 -14.053 1.00 85.44 86 HIS A O 1
ATOM 673 N N . ILE A 1 87 ? 8.217 0.266 -12.427 1.00 82.50 87 ILE A N 1
ATOM 674 C CA . ILE A 1 87 ? 8.436 1.576 -11.823 1.00 82.50 87 ILE A CA 1
ATOM 675 C C . ILE A 1 87 ? 9.516 2.285 -12.645 1.00 82.50 87 ILE A C 1
ATOM 677 O O . ILE A 1 87 ? 10.614 2.528 -12.172 1.00 82.50 87 ILE A O 1
ATOM 681 N N . ARG A 1 88 ? 9.243 2.541 -13.927 1.00 72.44 88 ARG A N 1
ATOM 682 C CA . ARG A 1 88 ? 10.132 3.296 -14.818 1.00 72.44 88 ARG A CA 1
ATOM 683 C C . ARG A 1 88 ? 9.482 4.622 -15.145 1.00 72.44 88 ARG A C 1
ATOM 685 O O . ARG A 1 88 ? 8.315 4.669 -15.516 1.00 72.44 88 ARG A O 1
ATOM 692 N N . THR A 1 89 ? 10.255 5.691 -15.028 1.00 62.12 89 THR A N 1
ATOM 693 C CA . THR A 1 89 ? 9.756 7.060 -15.277 1.00 62.12 89 THR A CA 1
ATOM 694 C C . THR A 1 89 ? 10.405 7.682 -16.508 1.00 62.12 89 THR A C 1
ATOM 696 O O . THR A 1 89 ? 10.053 8.780 -16.92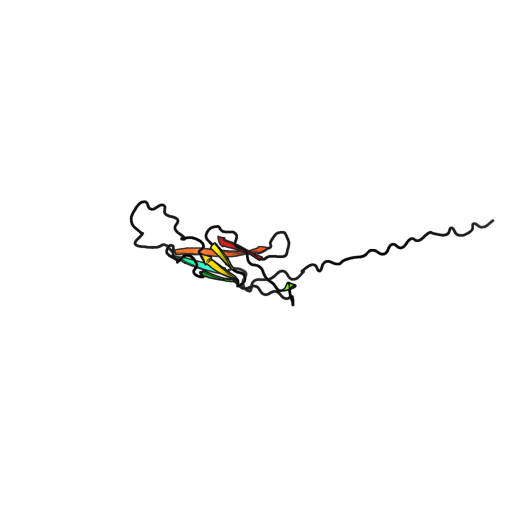9 1.00 62.12 89 THR A O 1
ATOM 699 N N . GLU A 1 90 ? 11.357 6.967 -17.097 1.00 64.12 90 GLU A N 1
ATOM 700 C CA . GLU A 1 90 ? 12.129 7.409 -18.241 1.00 64.12 90 GLU A CA 1
ATOM 701 C C . GLU A 1 90 ? 11.523 6.802 -19.514 1.00 64.12 90 GLU A C 1
ATOM 703 O O . GLU A 1 90 ? 11.524 5.584 -19.703 1.00 64.12 90 GLU A O 1
ATOM 708 N N . ASN A 1 91 ? 10.994 7.655 -20.398 1.00 54.94 91 ASN A N 1
ATOM 709 C CA . ASN A 1 91 ? 10.643 7.285 -21.771 1.00 54.94 91 ASN A CA 1
ATOM 710 C C . ASN A 1 91 ? 11.940 7.064 -22.565 1.00 54.94 91 ASN A C 1
ATOM 712 O O . ASN A 1 91 ? 12.333 7.923 -23.356 1.00 54.94 91 ASN A O 1
ATOM 716 N N . THR A 1 92 ? 12.658 5.968 -22.326 1.00 54.78 92 THR A N 1
ATOM 717 C CA . THR A 1 92 ? 13.904 5.716 -23.053 1.00 54.78 92 THR A CA 1
ATOM 718 C C . THR A 1 92 ? 13.594 4.994 -24.363 1.00 54.78 92 THR A C 1
ATOM 720 O O . THR A 1 92 ? 13.354 3.792 -24.409 1.00 54.78 92 THR A O 1
ATOM 723 N N . ASN A 1 93 ? 13.624 5.749 -25.465 1.00 59.44 93 ASN A N 1
ATOM 724 C CA . ASN A 1 93 ? 13.765 5.199 -26.820 1.00 59.44 93 ASN A CA 1
ATOM 725 C C . ASN A 1 93 ? 15.181 4.634 -27.081 1.00 59.44 93 ASN A C 1
ATOM 727 O O . ASN A 1 93 ? 15.513 4.322 -28.219 1.00 59.44 93 ASN A O 1
ATOM 731 N N . ASP A 1 94 ? 16.002 4.488 -26.044 1.00 60.16 94 ASP A N 1
ATOM 732 C CA . ASP A 1 94 ? 17.385 4.040 -26.107 1.00 60.16 94 ASP A CA 1
ATOM 733 C C . ASP A 1 94 ? 17.639 3.045 -24.967 1.00 60.16 94 ASP A C 1
ATOM 735 O O . ASP A 1 94 ? 17.123 3.226 -23.864 1.00 60.16 94 ASP A O 1
ATOM 739 N N . GLU A 1 95 ? 18.366 1.977 -25.309 1.00 59.66 95 GLU A N 1
ATOM 740 C CA . GLU A 1 95 ? 19.103 0.999 -24.490 1.00 59.66 95 GLU A CA 1
ATOM 741 C C . GLU A 1 95 ? 18.765 0.948 -22.983 1.00 59.66 95 GLU A C 1
ATOM 743 O O . GLU A 1 95 ? 18.893 1.930 -22.256 1.00 59.66 95 GLU A O 1
ATOM 748 N N . ALA A 1 96 ? 18.397 -0.239 -22.480 1.00 61.00 96 ALA A N 1
ATOM 749 C CA . ALA A 1 96 ? 18.079 -0.448 -21.065 1.00 61.00 96 ALA A CA 1
ATOM 750 C C . ALA A 1 96 ? 19.130 0.201 -20.130 1.00 61.00 96 ALA A C 1
ATOM 752 O O . ALA A 1 96 ? 20.327 -0.042 -20.306 1.00 61.00 96 ALA A O 1
ATOM 753 N N . PRO A 1 97 ? 18.716 1.003 -19.130 1.00 62.56 97 PRO A N 1
ATOM 754 C CA . PRO A 1 97 ? 19.657 1.756 -18.313 1.00 62.56 97 PRO A CA 1
ATOM 755 C C . PRO A 1 97 ? 20.574 0.817 -17.515 1.00 62.56 97 PRO A C 1
ATOM 757 O O . PRO A 1 97 ? 20.121 -0.126 -16.870 1.00 62.56 97 PRO A O 1
ATOM 760 N N . VAL A 1 98 ? 21.884 1.095 -17.539 1.00 66.62 98 VAL A N 1
ATOM 761 C CA . VAL A 1 98 ? 22.925 0.338 -16.801 1.00 66.62 98 VAL A CA 1
ATOM 762 C C . VAL A 1 98 ? 22.779 0.511 -15.280 1.00 66.62 98 VAL A C 1
ATOM 764 O O . VAL A 1 98 ? 23.312 -0.270 -14.493 1.00 66.62 98 VAL A O 1
ATOM 767 N N . PHE A 1 99 ? 22.034 1.532 -14.857 1.00 75.06 99 PHE A N 1
ATOM 768 C CA . PHE A 1 99 ? 21.736 1.838 -13.469 1.00 75.06 99 PHE A CA 1
ATOM 7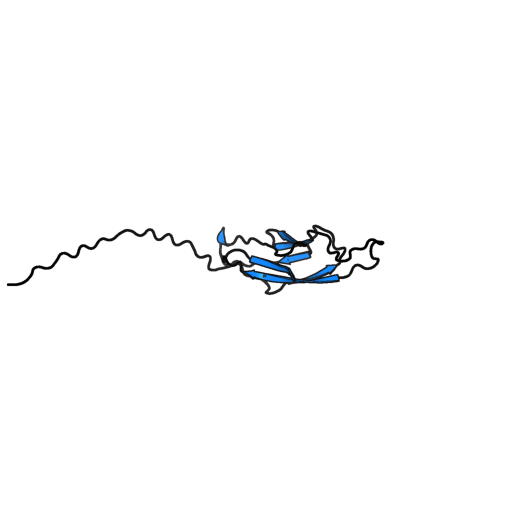69 C C . PHE A 1 99 ? 20.236 2.064 -13.306 1.00 75.06 99 PHE A C 1
ATOM 771 O O . PHE A 1 99 ? 19.672 2.952 -13.939 1.00 75.06 99 PHE A O 1
ATOM 778 N N . PHE A 1 100 ? 19.605 1.284 -12.432 1.00 76.19 100 PHE A N 1
ATOM 779 C CA . PHE A 1 100 ? 18.210 1.485 -12.060 1.00 76.19 100 PHE A CA 1
ATOM 780 C C . PHE A 1 100 ? 18.152 2.358 -10.808 1.00 76.19 100 PHE A C 1
ATOM 782 O O . PHE A 1 100 ? 18.642 1.919 -9.759 1.00 76.19 100 PHE A O 1
ATOM 789 N N . PRO A 1 101 ? 17.585 3.574 -10.886 1.00 82.94 101 PRO A N 1
ATOM 790 C CA . PRO A 1 101 ? 17.466 4.416 -9.711 1.00 82.94 101 PRO A CA 1
ATOM 791 C C . PRO A 1 101 ? 16.568 3.764 -8.655 1.00 82.94 101 PRO A C 1
ATOM 793 O O . PRO A 1 101 ? 15.734 2.903 -8.939 1.00 82.94 101 PRO A O 1
ATOM 796 N N . THR A 1 102 ? 16.749 4.190 -7.409 1.00 86.50 102 THR A N 1
ATOM 797 C CA . THR A 1 102 ? 15.890 3.795 -6.292 1.00 86.50 102 THR A CA 1
ATOM 798 C C . THR A 1 102 ? 14.965 4.949 -5.951 1.00 86.50 102 THR A C 1
ATOM 800 O O . THR A 1 102 ? 15.420 6.076 -5.753 1.00 86.50 102 THR A O 1
ATOM 803 N N . ARG A 1 103 ? 13.670 4.667 -5.848 1.00 85.62 103 ARG A N 1
ATOM 804 C CA . ARG A 1 103 ? 12.640 5.622 -5.446 1.00 85.62 103 ARG A CA 1
ATOM 805 C C . ARG A 1 103 ? 12.218 5.371 -4.013 1.00 85.62 103 ARG A C 1
ATOM 807 O O . ARG A 1 103 ? 12.101 4.227 -3.579 1.00 85.62 103 ARG A O 1
ATOM 814 N N . HIS A 1 104 ? 12.024 6.456 -3.278 1.00 88.06 104 HIS A N 1
ATOM 815 C CA . HIS A 1 104 ? 11.498 6.405 -1.923 1.00 88.06 104 HIS A CA 1
ATOM 816 C C . HIS A 1 104 ? 9.989 6.539 -2.005 1.00 88.06 104 HIS A C 1
ATOM 818 O O . HIS A 1 104 ? 9.506 7.513 -2.572 1.00 88.06 104 HIS A O 1
ATOM 824 N N . TYR A 1 105 ? 9.287 5.576 -1.424 1.00 87.12 105 TYR A N 1
ATOM 825 C CA . TYR A 1 105 ? 7.841 5.601 -1.310 1.00 87.12 105 TYR A CA 1
ATOM 826 C C . TYR A 1 105 ? 7.447 5.656 0.148 1.00 87.12 105 TYR A C 1
ATOM 828 O O . TYR A 1 105 ? 8.015 4.955 0.998 1.00 87.12 105 TYR A O 1
ATOM 836 N N . THR A 1 106 ? 6.452 6.485 0.416 1.00 84.25 106 THR A N 1
ATOM 837 C CA . THR A 1 106 ? 5.842 6.596 1.730 1.00 84.25 106 THR A CA 1
ATOM 838 C C . THR A 1 106 ? 4.392 6.168 1.627 1.00 84.25 106 THR A C 1
ATOM 840 O O . THR A 1 106 ? 3.574 6.857 1.025 1.00 84.25 106 THR A O 1
ATOM 843 N N . ALA A 1 107 ? 4.086 5.020 2.223 1.00 81.44 107 ALA A N 1
ATOM 844 C CA . ALA A 1 107 ? 2.730 4.547 2.411 1.00 81.44 107 ALA A CA 1
ATOM 845 C C . ALA A 1 107 ? 2.201 5.073 3.750 1.00 81.44 107 ALA A C 1
ATOM 847 O O . ALA A 1 107 ? 2.763 4.787 4.815 1.00 81.44 107 ALA A O 1
ATOM 848 N N . TYR A 1 108 ? 1.126 5.849 3.691 1.00 72.81 108 TYR A N 1
ATOM 849 C CA . TYR A 1 108 ? 0.390 6.327 4.856 1.00 72.81 108 TYR A CA 1
ATOM 850 C C . TYR A 1 108 ? -1.085 5.986 4.713 1.00 72.81 108 TYR A C 1
ATOM 852 O O . TYR A 1 108 ? -1.563 5.578 3.655 1.00 72.81 108 TYR A O 1
ATOM 860 N N . ILE A 1 109 ? -1.786 6.115 5.825 1.00 70.38 109 ILE A N 1
ATOM 861 C CA . ILE A 1 109 ? -3.142 5.615 5.966 1.00 70.38 109 ILE A CA 1
ATOM 862 C C . ILE A 1 109 ? -4.077 6.804 5.897 1.00 70.38 109 ILE A C 1
ATOM 864 O O . ILE A 1 109 ? -3.889 7.781 6.624 1.00 70.38 109 ILE A O 1
ATOM 868 N N . ALA A 1 110 ? -5.069 6.706 5.028 1.00 63.59 110 ALA A N 1
ATOM 869 C CA . ALA A 1 110 ? -6.210 7.595 5.014 1.00 63.59 110 ALA A CA 1
ATOM 870 C C . ALA A 1 110 ? -7.438 6.809 5.489 1.00 63.59 110 ALA A C 1
ATOM 872 O O . ALA A 1 110 ? -7.679 5.684 5.040 1.00 63.59 110 ALA A O 1
ATOM 873 N N . GLU A 1 111 ? -8.196 7.398 6.412 1.00 59.16 111 GLU A N 1
ATOM 874 C CA . GLU A 1 111 ? -9.561 6.955 6.686 1.00 59.16 111 GLU A CA 1
ATOM 875 C C . GLU A 1 111 ? -10.383 7.191 5.415 1.00 59.16 111 GLU A C 1
ATOM 877 O O . GLU A 1 111 ? -10.305 8.274 4.820 1.00 59.16 111 GLU A O 1
ATOM 882 N N . ASP A 1 112 ? -11.148 6.192 4.965 1.00 54.31 112 ASP A N 1
ATOM 883 C CA . ASP A 1 112 ? -12.180 6.485 3.977 1.00 54.31 112 ASP A CA 1
ATOM 884 C C . ASP A 1 112 ? -13.205 7.456 4.597 1.00 54.31 112 ASP A C 1
ATOM 886 O O . ASP A 1 112 ? -13.433 7.496 5.809 1.00 54.31 112 ASP A O 1
ATOM 890 N N . ALA A 1 113 ? -13.842 8.275 3.762 1.00 44.50 113 ALA A N 1
ATOM 891 C CA . ALA A 1 113 ? -14.862 9.218 4.223 1.00 44.50 113 ALA A CA 1
ATOM 892 C C . ALA A 1 113 ? -16.149 8.521 4.728 1.00 44.50 113 ALA A C 1
ATOM 894 O O . ALA A 1 113 ? -17.123 9.201 5.051 1.00 44.50 113 ALA A O 1
ATOM 895 N N . GLN A 1 114 ? -16.184 7.183 4.743 1.00 49.06 114 GLN A N 1
ATOM 896 C CA . GLN A 1 114 ? -17.306 6.341 5.146 1.00 49.06 114 GLN A CA 1
ATOM 897 C C . GLN A 1 114 ? -17.036 5.538 6.441 1.00 49.06 114 GLN A C 1
ATOM 899 O O . GLN A 1 114 ? -17.915 4.790 6.864 1.00 49.06 114 GLN A O 1
ATOM 904 N N . GLY A 1 115 ? -15.886 5.733 7.098 1.00 51.56 115 GLY A N 1
ATOM 905 C CA . GLY A 1 115 ? -15.537 5.171 8.404 1.00 51.56 115 GLY A CA 1
ATOM 906 C C . GLY A 1 115 ? -15.247 3.665 8.451 1.00 51.56 115 GLY A C 1
ATOM 907 O O . GLY A 1 115 ? -15.276 3.112 9.545 1.00 51.56 115 GLY A O 1
ATOM 908 N N . GLY A 1 116 ? -14.999 2.980 7.325 1.00 56.41 116 GLY A N 1
ATOM 909 C CA . GLY A 1 116 ? -14.964 1.503 7.311 1.00 56.41 116 GLY A CA 1
ATOM 910 C C . GLY A 1 116 ? -13.703 0.846 6.749 1.00 56.41 116 GLY A C 1
ATOM 911 O O . GLY A 1 116 ? -13.268 -0.185 7.260 1.00 56.41 116 GLY A O 1
ATOM 912 N N . THR A 1 117 ? -13.104 1.410 5.699 1.00 63.22 117 THR A N 1
ATOM 913 C CA . THR A 1 117 ? -12.018 0.755 4.958 1.00 63.22 117 THR A CA 1
ATOM 914 C C . THR A 1 117 ? -10.728 1.563 5.044 1.00 63.22 117 THR A C 1
ATOM 916 O O . THR A 1 117 ? -10.697 2.713 4.600 1.00 63.22 117 THR A O 1
ATOM 919 N N . PRO A 1 118 ? -9.624 0.991 5.549 1.00 66.19 118 PRO A N 1
ATOM 920 C CA . PRO A 1 118 ? -8.336 1.657 5.463 1.00 66.19 118 PRO A CA 1
ATOM 921 C C . PRO A 1 118 ? -7.859 1.781 4.009 1.00 66.19 118 PRO A C 1
ATOM 923 O O . PRO A 1 118 ? -7.718 0.790 3.284 1.00 66.19 118 PRO A O 1
ATOM 926 N N . VAL A 1 119 ? -7.537 3.008 3.598 1.00 70.50 119 VAL A N 1
ATOM 927 C CA . VAL A 1 119 ? -6.934 3.301 2.293 1.00 70.50 119 VAL A CA 1
ATOM 928 C C . VAL A 1 119 ? -5.445 3.574 2.477 1.00 70.50 119 VAL A C 1
ATOM 930 O O . VAL A 1 119 ? -5.046 4.423 3.274 1.00 70.50 119 VAL A O 1
ATOM 933 N N . VAL A 1 120 ? -4.603 2.866 1.726 1.00 73.94 120 VAL A N 1
ATOM 934 C CA . VAL A 1 120 ? -3.162 3.120 1.658 1.00 73.94 120 VAL A CA 1
ATOM 935 C C . VAL A 1 120 ? -2.898 4.136 0.553 1.00 73.94 120 VAL A C 1
ATOM 937 O O . VAL A 1 120 ? -3.057 3.846 -0.631 1.00 73.94 120 VAL A O 1
ATOM 940 N N . GLN A 1 121 ? -2.458 5.330 0.928 1.00 77.31 121 GLN A N 1
ATOM 941 C CA . GLN A 1 121 ? -1.979 6.323 -0.027 1.00 77.31 121 GLN A CA 1
ATOM 942 C C . GLN A 1 121 ? -0.464 6.230 -0.155 1.00 77.31 121 GLN A C 1
ATOM 944 O O . GLN A 1 121 ? 0.237 6.012 0.835 1.00 77.31 121 GLN A O 1
ATOM 949 N N . ILE A 1 122 ? 0.040 6.388 -1.379 1.00 78.75 122 ILE A N 1
ATOM 950 C CA . ILE A 1 122 ? 1.471 6.326 -1.679 1.00 78.75 122 ILE A CA 1
ATOM 951 C C . ILE A 1 122 ? 1.919 7.663 -2.256 1.00 78.75 122 ILE A C 1
ATOM 953 O O . ILE A 1 122 ? 1.430 8.078 -3.308 1.00 78.75 122 ILE A O 1
ATOM 957 N N . GLN A 1 123 ? 2.874 8.289 -1.568 1.00 75.94 123 GLN A N 1
ATOM 958 C CA . GLN A 1 123 ? 3.618 9.473 -2.008 1.00 75.94 123 GLN A CA 1
ATOM 959 C C . GLN A 1 123 ? 5.042 9.111 -2.421 1.00 75.94 123 GLN A C 1
ATOM 961 O O . GLN A 1 123 ? 5.648 8.229 -1.759 1.00 75.94 123 GLN A O 1
#

Organism: Cylicostephanus goldi (NCBI:txid71465)

Secondary structure (DSSP, 8-state):
--PPPP------------------SPPEES-SEEEEEEETTPPTT-EEEE--EE----GGGG----EEE-TTEEE-TT-EEEESS-------SSS--SS--EEEEEEEEEE-TTSS-EEEEE-

Sequence (123 aa):
MSPSPEDGKESSVPVDVQITDVNDNAPVFSRPLYTTQVREDFPVGETILQVRTEDKDSGDNARVHYSVDNDNFTINDRGELSAKVHIRTENTNDEAPVFFPTRHYTAYIAEDAQGGTPVVQIQ

Radius of gyration: 26.51 Å; chains: 1; bounding box: 92×36×66 Å

Foldseek 3Di:
DDDDDDPDDDDDDDDPPPPPPPLPFAWDWPDQKDKFKAWLQRDFPDFGDATDTDTPDDDPLRQADEAEPDPQWGAGSRRGIGGNDRNDPDPDPDDDDPGTDIDMKMWGWDQDPVRYYTYTYID

pLDDT: mean 70.64, std 16.86, range [35.0, 94.56]

InterPro domains:
  IPR002126 Cadherin-like [PF00028] (34-105)
  IPR002126 Cadherin-like [PR00205] (8-27)
  IPR002126 Cadherin-like [PR00205] (27-40)
  IPR002126 Cadherin-like [PR00205] (81-98)
  IPR002126 Cadherin-like [PS50268] (10-29)
  IPR002126 Cadherin-like [PS50268] (30-109)
  IPR015919 Cadherin-like superfamily [SSF49313] (17-119)
  IPR020894 Cadherin conserved site [PS00232] (17-27)
  IPR050174 Protocadherin/Cadherin-related Cell Adhesion [PTHR24028] (10-76)